Protein AF-A0A955DVS6-F1 (afdb_monomer)

Mean predicted aligned error: 5.06 Å

Radius of gyration: 14.16 Å; Cα contacts (8 Å, |Δi|>4): 152; chains: 1; bounding box: 32×25×46 Å

Structure (mmCIF, N/CA/C/O backbone):
data_AF-A0A955DVS6-F1
#
_entry.id   AF-A0A955DVS6-F1
#
loop_
_atom_site.group_PDB
_atom_site.id
_atom_site.type_symbol
_atom_site.label_atom_id
_atom_site.label_alt_id
_atom_site.label_comp_id
_atom_site.label_asym_id
_atom_site.label_entity_id
_atom_site.label_seq_id
_atom_site.pdbx_PDB_ins_code
_atom_site.Cartn_x
_atom_site.Cartn_y
_atom_site.Cartn_z
_atom_site.occupancy
_atom_site.B_iso_or_equiv
_atom_site.auth_seq_id
_atom_site.auth_comp_id
_atom_site.auth_asym_id
_atom_site.auth_atom_id
_atom_site.pdbx_PDB_model_num
ATOM 1 N N . MET A 1 1 ? 5.483 4.502 -30.962 1.00 39.88 1 MET A N 1
ATOM 2 C CA . MET A 1 1 ? 6.713 4.625 -30.154 1.00 39.88 1 MET A CA 1
ATOM 3 C C . MET A 1 1 ? 6.313 4.936 -28.722 1.00 39.88 1 MET A C 1
ATOM 5 O O . MET A 1 1 ? 6.109 6.092 -28.383 1.00 39.88 1 MET A O 1
ATOM 9 N N . THR A 1 2 ? 6.094 3.912 -27.905 1.00 51.53 2 THR A N 1
ATOM 10 C CA . THR A 1 2 ? 5.864 4.068 -26.465 1.00 51.53 2 THR A CA 1
ATOM 11 C C . THR A 1 2 ? 7.208 4.386 -25.827 1.00 51.53 2 THR A C 1
ATOM 13 O O . THR A 1 2 ? 8.036 3.500 -25.637 1.00 51.53 2 THR A O 1
ATOM 16 N N . GLN A 1 3 ? 7.484 5.667 -25.586 1.00 55.78 3 GLN A N 1
ATOM 17 C CA . GLN A 1 3 ? 8.670 6.050 -24.830 1.00 55.78 3 GLN A CA 1
ATOM 18 C C . GLN A 1 3 ? 8.576 5.403 -23.446 1.00 55.78 3 GLN A C 1
ATOM 20 O O . GLN A 1 3 ? 7.597 5.602 -22.728 1.00 55.78 3 GLN A O 1
ATOM 25 N N . SER A 1 4 ? 9.569 4.584 -23.100 1.00 64.50 4 SER A N 1
ATOM 26 C CA . SER A 1 4 ? 9.715 4.069 -21.741 1.00 64.50 4 SER A CA 1
ATOM 27 C C . SER A 1 4 ? 9.774 5.262 -20.790 1.00 64.50 4 SER A C 1
ATOM 29 O O . SER A 1 4 ? 10.567 6.174 -21.019 1.00 64.50 4 SER A O 1
ATOM 31 N N . TYR A 1 5 ? 8.959 5.279 -19.731 1.00 66.25 5 TYR A N 1
ATOM 32 C CA . TYR A 1 5 ? 8.947 6.378 -18.755 1.00 66.25 5 TYR A CA 1
ATOM 33 C C . TYR A 1 5 ? 10.333 6.639 -18.143 1.00 66.25 5 TYR A C 1
ATOM 35 O O . TYR A 1 5 ? 10.640 7.779 -17.803 1.00 66.25 5 TYR A O 1
ATOM 43 N N . ARG A 1 6 ? 11.208 5.622 -18.112 1.00 67.06 6 ARG A N 1
ATOM 44 C CA . ARG A 1 6 ? 12.620 5.755 -17.711 1.00 67.06 6 ARG A CA 1
ATOM 45 C C . ARG A 1 6 ? 13.428 6.717 -18.592 1.00 67.06 6 ARG A C 1
ATOM 47 O O . ARG A 1 6 ? 14.436 7.241 -18.144 1.00 67.06 6 ARG A O 1
ATOM 54 N N . ALA A 1 7 ? 13.012 6.948 -19.838 1.00 76.00 7 ALA A N 1
ATOM 55 C CA . ALA A 1 7 ? 13.660 7.907 -20.734 1.00 76.00 7 ALA A CA 1
ATOM 56 C C . ALA A 1 7 ? 13.257 9.365 -20.441 1.00 76.00 7 ALA A C 1
ATOM 58 O O . ALA A 1 7 ? 13.938 10.282 -20.889 1.00 76.00 7 ALA A O 1
ATOM 59 N N . LEU A 1 8 ? 12.153 9.581 -19.716 1.00 79.00 8 LEU A N 1
ATOM 60 C CA . LEU A 1 8 ? 11.598 10.907 -19.423 1.00 79.00 8 LEU A CA 1
ATOM 61 C C . LEU A 1 8 ? 11.799 11.324 -17.962 1.00 79.00 8 LEU A C 1
ATOM 63 O O . LEU A 1 8 ? 11.828 12.516 -17.661 1.00 79.00 8 LEU A O 1
ATOM 67 N N . CYS A 1 9 ? 11.913 10.361 -17.047 1.00 80.69 9 CYS A N 1
ATOM 68 C CA . CYS A 1 9 ? 12.048 10.595 -15.614 1.00 80.69 9 CYS A CA 1
ATOM 69 C C . CYS A 1 9 ? 13.024 9.584 -14.999 1.00 80.69 9 CYS A C 1
ATOM 71 O O . CYS A 1 9 ? 13.024 8.416 -15.386 1.00 80.69 9 CYS A O 1
ATOM 73 N N . ALA A 1 10 ? 13.814 10.024 -14.014 1.00 80.88 10 ALA A N 1
ATOM 74 C CA . ALA A 1 10 ? 14.714 9.143 -13.263 1.00 80.88 10 ALA A CA 1
ATOM 75 C C . ALA A 1 10 ? 13.934 8.138 -12.399 1.00 80.88 10 ALA A C 1
ATOM 77 O O . ALA A 1 10 ? 14.250 6.953 -12.401 1.00 80.88 10 ALA A O 1
ATOM 78 N N . ASP A 1 11 ? 12.868 8.610 -11.746 1.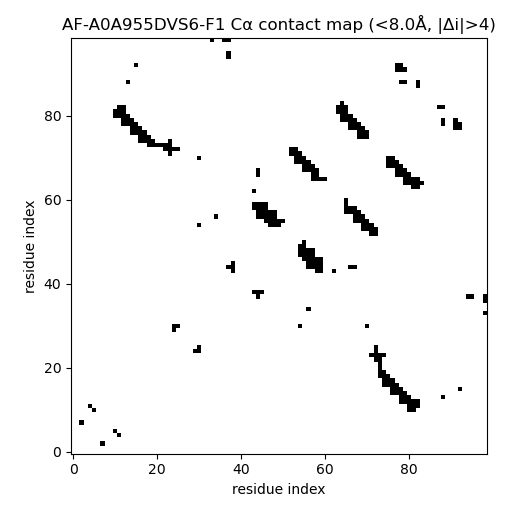00 82.75 11 ASP A N 1
ATOM 79 C CA . ASP A 1 11 ? 11.938 7.794 -10.972 1.00 82.75 11 ASP A CA 1
ATOM 80 C C . ASP A 1 11 ? 10.495 8.220 -11.254 1.00 82.75 11 ASP A C 1
ATOM 82 O O . ASP A 1 11 ? 10.214 9.399 -11.485 1.00 82.75 11 ASP A O 1
ATOM 86 N N . HIS A 1 12 ? 9.560 7.272 -11.199 1.00 83.75 12 HIS A N 1
ATOM 87 C CA . HIS A 1 12 ? 8.133 7.544 -11.329 1.00 83.75 12 HIS A CA 1
ATOM 88 C C . HIS A 1 12 ? 7.308 6.763 -10.305 1.00 83.75 12 HIS A C 1
ATOM 90 O O . HIS A 1 12 ? 7.627 5.635 -9.932 1.00 83.75 12 HIS A O 1
ATOM 96 N N . TYR A 1 13 ? 6.222 7.386 -9.848 1.00 88.62 13 TYR A N 1
ATOM 97 C CA . TYR A 1 13 ? 5.408 6.902 -8.738 1.00 88.62 13 TYR A CA 1
ATOM 98 C C . TYR A 1 13 ? 3.939 6.919 -9.134 1.00 88.62 13 TYR A C 1
ATOM 100 O O . TYR A 1 13 ? 3.432 7.936 -9.608 1.00 88.62 13 TYR A O 1
ATOM 108 N N . VAL A 1 14 ? 3.234 5.819 -8.881 1.00 91.38 14 VAL A N 1
ATOM 109 C CA . VAL A 1 14 ? 1.778 5.759 -9.043 1.00 91.38 14 VAL A CA 1
ATOM 110 C C . VAL A 1 14 ? 1.153 5.438 -7.701 1.00 91.38 14 VAL A C 1
ATOM 112 O O . VAL A 1 14 ? 1.298 4.326 -7.197 1.00 91.38 14 VAL A O 1
ATOM 115 N N . ASN A 1 15 ? 0.434 6.409 -7.141 1.00 94.75 15 ASN A N 1
ATOM 116 C CA . ASN A 1 15 ? -0.171 6.310 -5.818 1.00 94.75 15 ASN A CA 1
ATOM 117 C C . ASN A 1 15 ? -1.700 6.355 -5.893 1.00 94.75 15 ASN A C 1
ATOM 119 O O . ASN A 1 15 ? -2.268 7.128 -6.662 1.00 94.75 15 ASN A O 1
ATOM 123 N N . GLN A 1 16 ? -2.350 5.585 -5.026 1.00 95.50 16 GLN A N 1
ATOM 124 C CA . GLN A 1 16 ? -3.788 5.606 -4.794 1.00 95.50 16 GLN A CA 1
ATOM 125 C C . GLN A 1 16 ? -4.064 5.980 -3.335 1.00 95.50 16 GLN A C 1
ATOM 127 O O . GLN A 1 16 ? -3.356 5.569 -2.412 1.00 95.50 16 GLN A O 1
ATOM 132 N N . LYS A 1 17 ? -5.117 6.774 -3.125 1.00 96.44 17 LYS A N 1
ATOM 133 C CA . LYS A 1 17 ? -5.665 7.082 -1.803 1.00 96.44 17 LYS A CA 1
ATOM 134 C C . LYS A 1 17 ? -7.170 6.850 -1.831 1.00 96.44 17 LYS A C 1
ATOM 136 O O . LYS A 1 17 ? -7.888 7.553 -2.533 1.00 96.44 17 LYS A O 1
ATOM 141 N N . ILE A 1 18 ? -7.627 5.909 -1.020 1.00 95.25 18 ILE A N 1
ATOM 142 C CA . ILE A 1 18 ? -9.039 5.653 -0.754 1.00 95.25 18 ILE A CA 1
ATOM 143 C C . ILE A 1 18 ? -9.354 6.342 0.566 1.00 95.25 18 ILE A C 1
ATOM 145 O O . ILE A 1 18 ? -8.764 6.004 1.590 1.00 95.25 18 ILE A O 1
ATOM 149 N N . ALA A 1 19 ? -10.233 7.339 0.541 1.00 96.12 19 ALA A N 1
ATOM 150 C CA . ALA A 1 19 ? -10.686 8.031 1.740 1.00 96.12 19 ALA A CA 1
ATOM 151 C C . ALA A 1 19 ? -12.076 7.528 2.128 1.00 96.12 19 ALA A C 1
ATOM 153 O O . ALA A 1 19 ? -12.948 7.385 1.272 1.00 96.1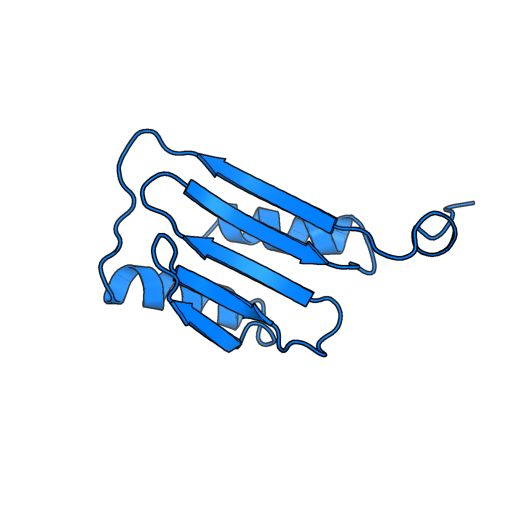2 19 ALA A O 1
ATOM 154 N N . VAL A 1 20 ? -12.280 7.288 3.418 1.00 94.06 20 VAL A N 1
ATOM 155 C CA . VAL A 1 20 ? -13.561 6.844 3.970 1.00 94.06 20 VAL A CA 1
ATOM 156 C C . VAL A 1 20 ? -14.083 7.870 4.969 1.00 94.06 20 VAL A C 1
ATOM 158 O O . VAL A 1 20 ? -13.312 8.610 5.577 1.00 94.06 20 VAL A O 1
ATOM 161 N N . LYS A 1 21 ? -15.410 7.941 5.117 1.00 94.31 21 LYS A N 1
ATOM 162 C CA . LYS A 1 21 ? -16.055 8.846 6.082 1.00 94.31 21 LYS A CA 1
ATOM 163 C C . LYS A 1 21 ? -16.058 8.296 7.509 1.00 94.31 21 LYS A C 1
ATOM 165 O O . LYS A 1 21 ? -16.103 9.079 8.448 1.00 94.31 21 LYS A O 1
ATOM 170 N N . LEU A 1 22 ? -16.051 6.973 7.655 1.00 94.06 22 LEU A N 1
ATOM 171 C CA . LEU A 1 22 ? -16.033 6.286 8.945 1.00 94.06 22 LEU A CA 1
ATOM 172 C C . LEU A 1 22 ? -14.614 5.832 9.280 1.00 94.06 22 LEU A C 1
ATOM 174 O O . LEU A 1 22 ? -13.794 5.644 8.381 1.00 94.06 22 LEU A O 1
ATOM 178 N N . ASP A 1 23 ? -14.336 5.646 10.566 1.00 91.25 23 ASP A N 1
ATOM 179 C CA . ASP A 1 23 ? -13.075 5.067 11.018 1.00 91.25 23 ASP A CA 1
ATOM 180 C C . ASP A 1 23 ? -12.908 3.633 10.518 1.00 91.25 23 ASP A C 1
ATOM 182 O O . ASP A 1 23 ? -13.795 2.789 10.667 1.00 91.25 23 ASP A O 1
ATOM 186 N N . LEU A 1 24 ? -11.740 3.348 9.947 1.00 90.75 24 LEU A N 1
ATOM 187 C CA . LEU A 1 24 ? -11.350 1.992 9.599 1.00 90.75 24 LEU A CA 1
ATOM 188 C C . LEU A 1 24 ? -11.054 1.189 10.872 1.00 90.75 24 LEU A C 1
ATOM 190 O O . LEU A 1 24 ? -10.425 1.712 11.801 1.00 90.75 24 LEU A O 1
ATOM 194 N N . PRO A 1 25 ? -11.417 -0.105 10.912 1.00 87.06 25 PRO A N 1
ATOM 195 C CA . PRO A 1 25 ? -10.985 -0.992 11.980 1.00 87.06 25 PRO A CA 1
ATOM 196 C C . PRO A 1 25 ? -9.455 -1.077 11.999 1.00 87.06 25 PRO A C 1
ATOM 198 O O . PRO A 1 25 ? -8.825 -1.516 11.039 1.00 87.06 25 PRO A O 1
ATOM 201 N N . ARG A 1 26 ? -8.845 -0.646 13.106 1.00 82.44 26 ARG A N 1
ATOM 202 C CA . ARG A 1 26 ? -7.386 -0.695 13.324 1.00 82.44 26 ARG A CA 1
ATOM 203 C C . ARG A 1 26 ? -6.989 -1.674 14.426 1.00 82.44 26 ARG A C 1
ATOM 205 O O . ARG A 1 26 ? -5.905 -1.555 15.001 1.00 82.44 26 ARG A O 1
ATOM 212 N N . ASN A 1 27 ? -7.869 -2.623 14.748 1.00 88.88 27 ASN A N 1
ATOM 213 C CA . ASN A 1 27 ? -7.499 -3.735 15.615 1.00 88.88 27 ASN A CA 1
ATOM 214 C C . ASN A 1 27 ? -6.359 -4.537 14.945 1.00 88.88 27 ASN A C 1
ATOM 216 O O . ASN A 1 27 ? -6.132 -4.478 13.732 1.00 88.88 27 ASN A O 1
ATOM 220 N N . ARG A 1 28 ? -5.586 -5.260 15.754 1.00 86.88 28 ARG A N 1
ATOM 221 C CA . ARG A 1 28 ? -4.427 -6.000 15.245 1.00 86.88 28 ARG A CA 1
ATOM 222 C C . ARG A 1 28 ? -4.847 -7.086 14.251 1.00 86.88 28 ARG A C 1
ATOM 224 O O . ARG A 1 28 ? -4.186 -7.252 13.236 1.00 86.88 28 ARG A O 1
ATOM 231 N N . GLU A 1 29 ? -5.927 -7.800 14.542 1.00 91.38 29 GLU A N 1
ATOM 232 C CA . GLU A 1 29 ? -6.373 -8.950 13.752 1.00 91.38 29 GLU A CA 1
ATOM 233 C C . GLU A 1 29 ? -6.870 -8.555 12.359 1.00 91.38 29 GLU A C 1
ATOM 235 O O . GLU A 1 29 ? -6.406 -9.137 11.386 1.00 91.38 29 GLU A O 1
ATOM 240 N N . THR A 1 30 ? -7.720 -7.530 12.225 1.00 91.38 30 THR A N 1
ATOM 241 C CA . THR A 1 30 ? -8.232 -7.102 10.911 1.00 91.38 30 THR A CA 1
ATOM 242 C C . THR A 1 30 ? -7.117 -6.559 10.026 1.00 91.38 30 THR A C 1
ATOM 244 O O . THR A 1 30 ? -7.080 -6.860 8.836 1.00 91.38 30 THR A O 1
ATOM 247 N N . VAL A 1 31 ? -6.172 -5.796 10.588 1.00 91.88 31 VAL A N 1
ATOM 248 C CA . VAL A 1 31 ? -5.047 -5.274 9.797 1.00 91.88 31 VAL A CA 1
ATOM 249 C C . VAL A 1 31 ? -4.103 -6.397 9.367 1.00 91.88 31 VAL A C 1
ATOM 251 O O . VAL A 1 31 ? -3.633 -6.390 8.231 1.00 91.88 31 VAL A O 1
ATOM 254 N N . LEU A 1 32 ? -3.837 -7.371 10.243 1.00 91.94 32 LEU A N 1
ATOM 255 C CA . LEU A 1 32 ? -3.029 -8.534 9.882 1.00 91.94 32 LEU A CA 1
ATOM 256 C C . LEU A 1 32 ? -3.723 -9.406 8.829 1.00 91.94 32 LEU A C 1
ATOM 258 O O . LEU A 1 32 ? -3.045 -9.825 7.898 1.00 91.94 32 LEU A O 1
ATOM 262 N N . ASP A 1 33 ? -5.039 -9.628 8.920 1.00 93.38 33 ASP A N 1
ATOM 263 C CA . ASP A 1 33 ? -5.794 -10.380 7.904 1.00 93.38 33 ASP A CA 1
ATOM 264 C C . ASP A 1 33 ? -5.733 -9.688 6.535 1.00 93.38 33 ASP A C 1
ATOM 266 O O . ASP A 1 33 ? -5.391 -10.316 5.532 1.00 93.38 33 ASP A O 1
ATOM 270 N N . LEU A 1 34 ? -5.959 -8.368 6.498 1.00 93.31 34 LEU A N 1
ATOM 271 C CA . LEU A 1 34 ? -5.819 -7.562 5.282 1.00 93.31 34 LEU A CA 1
ATOM 272 C C . LEU A 1 34 ? -4.415 -7.703 4.676 1.00 93.31 34 LEU A C 1
ATOM 274 O O . LEU A 1 34 ? -4.266 -7.946 3.478 1.00 93.31 34 LEU A O 1
ATOM 278 N N . PHE A 1 35 ? -3.375 -7.560 5.498 1.00 94.69 35 PHE A N 1
ATOM 279 C CA 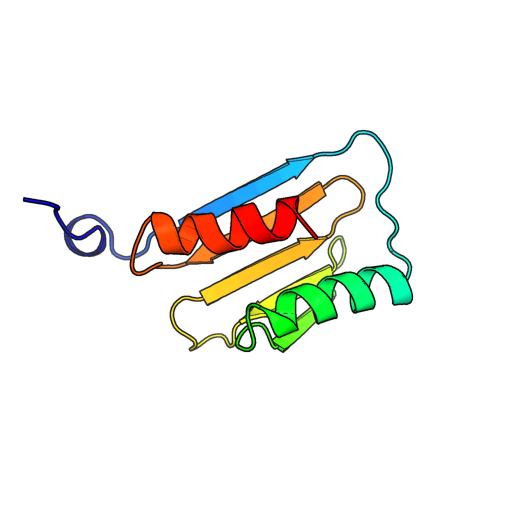. PHE A 1 35 ? -1.996 -7.659 5.027 1.00 94.69 35 PHE A CA 1
ATOM 280 C C . PHE A 1 35 ? -1.648 -9.067 4.553 1.00 94.69 35 PHE A C 1
ATOM 282 O O . PHE A 1 35 ? -0.959 -9.206 3.548 1.00 94.69 35 PHE A O 1
ATOM 289 N N . GLU A 1 36 ? -2.154 -10.109 5.205 1.00 93.94 36 GLU A N 1
ATOM 290 C CA . GLU A 1 36 ? -1.930 -11.492 4.791 1.00 93.94 36 GLU A CA 1
ATOM 291 C C . GLU A 1 36 ? -2.569 -11.787 3.427 1.00 93.94 36 GLU A C 1
ATOM 293 O O . GLU A 1 36 ? -1.942 -12.417 2.572 1.00 93.94 36 GLU A O 1
ATOM 298 N N . ARG A 1 37 ? -3.779 -11.272 3.169 1.00 94.25 37 ARG A N 1
ATOM 299 C CA . ARG A 1 37 ? -4.430 -11.379 1.852 1.00 94.25 37 ARG A CA 1
ATOM 300 C C . ARG A 1 37 ? -3.610 -10.700 0.760 1.00 94.25 37 ARG A C 1
ATOM 302 O O . ARG A 1 37 ? -3.343 -11.317 -0.269 1.00 94.25 37 ARG A O 1
ATOM 309 N N . VAL A 1 38 ? -3.134 -9.480 1.011 1.00 94.06 38 VAL A N 1
ATOM 310 C CA . VAL A 1 38 ? -2.294 -8.752 0.047 1.00 94.06 38 VAL A CA 1
ATOM 311 C C . VAL A 1 38 ? -0.960 -9.468 -0.177 1.00 94.06 38 VAL A C 1
ATOM 313 O O . VAL A 1 38 ? -0.513 -9.572 -1.317 1.00 94.06 38 VAL A O 1
ATOM 316 N N . ARG A 1 39 ? -0.349 -10.037 0.869 1.00 93.06 39 ARG A N 1
ATOM 317 C CA . ARG A 1 39 ? 0.890 -10.829 0.770 1.00 93.06 39 ARG A CA 1
ATOM 318 C C . ARG A 1 39 ? 0.740 -12.083 -0.079 1.00 93.06 39 ARG A C 1
ATOM 320 O O . ARG A 1 39 ? 1.686 -12.443 -0.771 1.00 93.06 39 ARG A O 1
ATOM 327 N N . ARG A 1 40 ? -0.418 -12.749 -0.047 1.00 93.25 40 ARG A N 1
ATOM 328 C CA . ARG A 1 40 ? -0.674 -13.930 -0.892 1.00 93.25 40 ARG A CA 1
ATOM 329 C C . ARG A 1 40 ? -0.624 -13.583 -2.379 1.00 93.25 40 ARG A C 1
ATOM 331 O O . ARG A 1 40 ? -0.076 -14.358 -3.154 1.00 93.25 40 ARG A O 1
ATOM 338 N N . THR A 1 41 ? -1.139 -12.415 -2.757 1.00 92.94 41 THR A N 1
ATOM 339 C CA .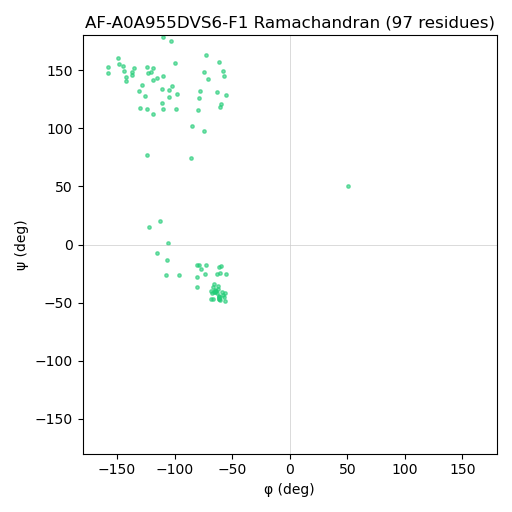 THR A 1 41 ? -1.106 -11.916 -4.142 1.00 92.94 41 THR A CA 1
ATOM 340 C C . THR A 1 41 ? 0.242 -11.283 -4.497 1.00 92.94 41 THR A C 1
ATOM 342 O O . THR A 1 41 ? 0.733 -11.448 -5.611 1.00 92.94 41 THR A O 1
ATOM 345 N N . TYR A 1 42 ? 0.872 -10.592 -3.542 1.00 92.06 42 TYR A N 1
ATOM 346 C CA . TYR A 1 42 ? 2.151 -9.897 -3.706 1.00 92.06 42 TYR A CA 1
ATOM 347 C C . TYR A 1 42 ? 3.188 -10.369 -2.668 1.00 92.06 42 TYR A C 1
ATOM 349 O O . TYR A 1 42 ? 3.496 -9.636 -1.722 1.00 92.06 42 TYR A O 1
ATOM 357 N N . PRO A 1 43 ? 3.807 -11.556 -2.855 1.00 90.75 43 PRO A N 1
ATOM 358 C CA . PRO A 1 43 ? 4.727 -12.150 -1.877 1.00 90.75 43 PRO A CA 1
ATOM 359 C C . PRO A 1 43 ? 5.964 -11.308 -1.552 1.00 90.75 43 PRO A C 1
ATOM 361 O O . PRO A 1 43 ? 6.609 -11.540 -0.532 1.00 90.75 43 PRO A O 1
ATOM 364 N N . GLY A 1 44 ? 6.314 -10.333 -2.398 1.00 89.44 44 GLY A N 1
ATOM 365 C CA . GLY A 1 44 ? 7.422 -9.402 -2.164 1.00 89.44 44 GLY A CA 1
ATOM 366 C C . GLY A 1 44 ? 7.152 -8.347 -1.083 1.00 89.44 44 GLY A C 1
ATOM 367 O O . GLY A 1 44 ? 8.101 -7.764 -0.562 1.00 89.44 44 GLY A O 1
ATOM 368 N N . MET A 1 45 ? 5.887 -8.118 -0.710 1.00 93.25 45 MET A N 1
ATOM 369 C CA . MET A 1 45 ? 5.480 -7.133 0.298 1.00 93.25 45 MET A CA 1
ATOM 370 C C . MET A 1 45 ? 5.552 -7.729 1.710 1.00 93.25 45 MET A C 1
ATOM 372 O O . MET A 1 45 ? 4.536 -8.088 2.289 1.00 93.25 45 MET A O 1
ATOM 376 N N . GLN A 1 46 ? 6.752 -7.904 2.262 1.00 90.75 46 GLN A N 1
ATOM 377 C CA . GLN A 1 46 ? 6.943 -8.613 3.541 1.00 90.75 46 GLN A CA 1
ATOM 378 C C . GLN A 1 46 ? 7.276 -7.703 4.726 1.00 90.75 46 GLN A C 1
ATOM 380 O O . GLN A 1 46 ? 7.229 -8.148 5.873 1.00 90.75 46 GLN A O 1
ATOM 385 N N . GLN A 1 47 ? 7.631 -6.441 4.482 1.00 94.06 47 GLN A N 1
ATOM 386 C CA . GLN A 1 47 ? 8.056 -5.535 5.542 1.00 94.06 47 GLN A CA 1
ATOM 387 C C . GLN A 1 47 ? 6.845 -4.878 6.200 1.00 94.06 47 GLN A C 1
ATOM 389 O O . GLN A 1 47 ? 6.275 -3.924 5.677 1.00 94.06 47 GLN A O 1
ATOM 394 N N . PHE A 1 48 ? 6.467 -5.374 7.376 1.00 94.00 48 PHE A N 1
ATOM 395 C CA . PHE A 1 48 ? 5.489 -4.702 8.223 1.00 94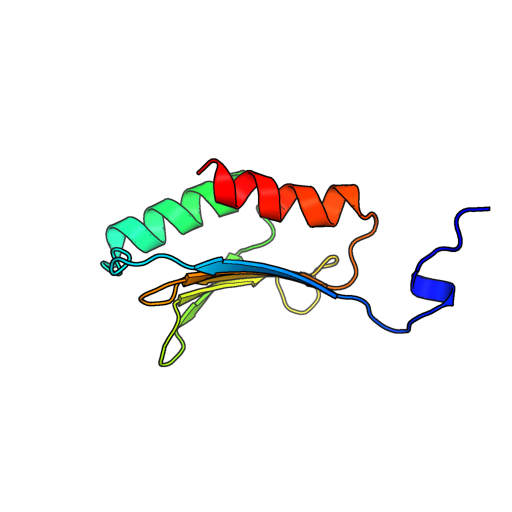.00 48 PHE A CA 1
ATOM 396 C C . PHE A 1 48 ? 6.144 -3.550 8.985 1.00 94.00 48 PHE A C 1
ATOM 398 O O . PHE A 1 48 ? 7.121 -3.751 9.711 1.00 94.00 48 PHE A O 1
ATOM 405 N N . ARG A 1 49 ? 5.578 -2.348 8.872 1.00 93.19 49 ARG A N 1
ATOM 406 C CA . ARG A 1 49 ? 6.035 -1.168 9.608 1.00 93.19 49 ARG A CA 1
ATOM 407 C C . ARG A 1 49 ? 4.877 -0.494 10.321 1.00 93.19 49 ARG A C 1
ATOM 409 O O . ARG A 1 4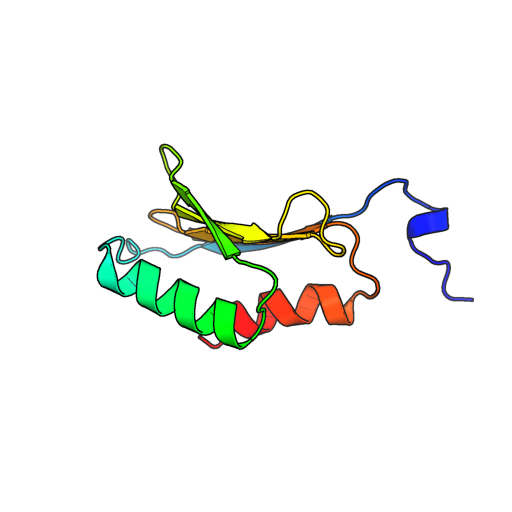9 ? 3.793 -0.317 9.774 1.00 93.19 49 ARG A O 1
ATOM 416 N N . ARG A 1 50 ? 5.121 -0.084 11.562 1.00 92.88 50 ARG A N 1
ATOM 417 C CA . ARG A 1 50 ? 4.189 0.730 12.341 1.00 92.88 50 ARG A CA 1
ATOM 418 C C . ARG A 1 50 ? 4.767 2.124 12.487 1.00 92.88 50 ARG A C 1
ATOM 420 O O . ARG A 1 50 ? 5.789 2.306 13.139 1.00 92.88 50 ARG A O 1
ATOM 427 N N . TYR A 1 51 ? 4.072 3.095 11.921 1.00 92.56 51 TYR A N 1
ATOM 428 C CA . TYR A 1 51 ? 4.353 4.509 12.105 1.00 92.56 51 TYR A CA 1
ATOM 429 C C . TYR A 1 51 ? 3.335 5.115 13.082 1.00 92.56 51 TYR A C 1
ATOM 431 O O . TYR A 1 51 ? 2.393 4.450 13.521 1.00 92.56 51 TYR A O 1
ATOM 439 N N . LYS A 1 52 ? 3.517 6.393 13.441 1.00 90.50 52 LYS A N 1
ATOM 440 C CA . LYS A 1 52 ? 2.661 7.087 14.422 1.00 90.50 52 LYS A CA 1
ATOM 441 C C . LYS A 1 52 ? 1.176 7.056 14.033 1.00 90.50 52 LYS A C 1
ATOM 443 O O . LYS A 1 52 ? 0.321 6.813 14.879 1.00 90.50 52 LYS A O 1
ATOM 448 N N . GLU A 1 53 ? 0.876 7.258 12.752 1.00 90.31 53 GLU A N 1
ATOM 449 C CA . GLU A 1 53 ? -0.499 7.415 12.254 1.00 90.31 53 GLU A CA 1
ATOM 450 C C . GLU A 1 53 ? -0.946 6.302 11.303 1.00 90.31 53 GLU A C 1
ATOM 452 O O . GLU A 1 53 ? -2.124 6.235 10.950 1.00 90.31 53 GLU A O 1
ATOM 457 N N . GLU A 1 54 ? -0.039 5.409 10.904 1.00 92.94 54 GLU A N 1
ATOM 458 C CA . GLU A 1 54 ? -0.323 4.397 9.892 1.00 92.94 54 GLU A CA 1
ATOM 459 C C . GLU A 1 54 ? 0.368 3.063 10.160 1.00 92.94 54 GLU A C 1
ATOM 461 O O . GLU A 1 54 ? 1.441 2.991 10.763 1.00 92.94 54 GLU A O 1
ATOM 466 N N . LEU A 1 55 ? -0.288 1.998 9.713 1.00 95.00 55 LEU A N 1
ATOM 467 C CA . LEU A 1 55 ? 0.271 0.654 9.636 1.00 95.00 55 LEU A CA 1
ATOM 468 C C . LEU A 1 55 ? 0.568 0.386 8.169 1.00 95.00 55 LEU A C 1
ATOM 470 O O . LEU A 1 55 ? -0.320 0.575 7.342 1.00 95.00 55 LEU A O 1
ATOM 474 N N . ALA A 1 56 ? 1.790 -0.014 7.850 1.00 95.56 56 ALA A N 1
ATOM 475 C CA . ALA A 1 56 ? 2.258 -0.162 6.485 1.00 95.56 56 ALA A CA 1
ATOM 476 C C . ALA A 1 56 ? 2.766 -1.577 6.208 1.00 95.56 56 ALA A C 1
ATOM 478 O O . ALA A 1 56 ? 3.327 -2.241 7.084 1.00 95.56 56 ALA A O 1
ATOM 479 N N . LEU A 1 57 ? 2.573 -2.001 4.966 1.00 96.12 57 LEU A N 1
ATOM 480 C CA . LEU A 1 57 ? 3.129 -3.211 4.392 1.00 96.12 57 LEU A CA 1
ATOM 481 C C . LEU A 1 57 ? 3.913 -2.811 3.142 1.00 96.12 57 LEU A C 1
ATOM 483 O O . LEU A 1 57 ? 3.348 -2.275 2.189 1.00 96.12 57 LEU A O 1
ATOM 487 N N . GLU A 1 58 ? 5.217 -3.047 3.166 1.00 95.38 58 GLU A N 1
ATOM 488 C CA . GLU A 1 58 ? 6.168 -2.570 2.166 1.00 95.38 58 GLU A CA 1
ATOM 489 C C . GLU A 1 58 ? 6.951 -3.740 1.557 1.00 95.38 58 GLU A C 1
ATOM 491 O O . GLU A 1 58 ? 7.156 -4.791 2.175 1.00 95.38 58 GLU A O 1
ATOM 496 N N . SER A 1 59 ? 7.405 -3.555 0.322 1.00 93.19 59 SER A N 1
ATOM 497 C CA . SER A 1 59 ? 8.396 -4.432 -0.298 1.00 93.19 59 SER A CA 1
ATOM 498 C C . SER A 1 59 ? 9.776 -4.199 0.312 1.00 93.19 59 SER A C 1
ATOM 500 O O . SER A 1 59 ? 10.024 -3.176 0.950 1.00 93.19 59 SER A O 1
ATOM 502 N N . ALA A 1 60 ? 10.702 -5.140 0.115 1.00 87.44 60 ALA A N 1
ATOM 503 C CA . ALA A 1 60 ? 12.090 -4.903 0.497 1.00 87.44 60 ALA A CA 1
ATOM 504 C C . ALA A 1 60 ? 12.641 -3.651 -0.209 1.00 87.44 60 ALA A C 1
ATOM 506 O O . ALA A 1 60 ? 12.301 -3.380 -1.359 1.00 87.44 60 ALA A O 1
ATOM 507 N N . SER A 1 61 ? 13.510 -2.892 0.462 1.00 77.50 61 SER A N 1
ATOM 508 C CA . SER A 1 61 ? 14.004 -1.601 -0.045 1.00 77.50 61 SER A CA 1
ATOM 509 C C . SER A 1 61 ? 14.768 -1.702 -1.375 1.00 77.50 61 SER A C 1
ATOM 511 O O . SER A 1 61 ? 14.898 -0.704 -2.073 1.00 77.50 61 SER A O 1
ATOM 513 N N . ASN A 1 62 ? 15.247 -2.895 -1.731 1.00 78.38 62 ASN A N 1
ATOM 514 C CA . ASN A 1 62 ? 15.936 -3.218 -2.981 1.00 78.38 62 ASN A CA 1
ATOM 515 C C . ASN A 1 62 ? 15.074 -4.021 -3.978 1.00 78.38 62 ASN A C 1
ATOM 517 O O . ASN A 1 62 ? 15.571 -4.399 -5.037 1.00 78.38 62 ASN A O 1
ATOM 521 N N . ALA A 1 63 ? 13.816 -4.320 -3.648 1.00 76.56 63 ALA A N 1
ATOM 522 C CA . ALA A 1 63 ? 12.922 -5.037 -4.544 1.00 76.56 63 ALA A CA 1
ATOM 523 C C . ALA A 1 63 ? 12.392 -4.089 -5.625 1.00 76.56 63 ALA A C 1
ATOM 525 O O . ALA A 1 63 ? 11.912 -2.993 -5.326 1.00 76.56 63 ALA A O 1
ATOM 526 N N . LEU A 1 64 ? 12.450 -4.539 -6.877 1.00 74.69 64 LEU A N 1
ATOM 527 C CA . LEU A 1 64 ? 11.849 -3.854 -8.013 1.00 74.69 64 LEU A CA 1
ATOM 528 C C . LEU A 1 64 ? 10.660 -4.669 -8.550 1.00 74.69 64 LEU A C 1
ATOM 530 O O . LEU A 1 64 ? 10.796 -5.880 -8.731 1.00 74.69 64 LEU A O 1
ATOM 534 N N . PRO A 1 65 ? 9.511 -4.025 -8.813 1.00 80.38 65 PRO A N 1
ATOM 535 C CA . PRO A 1 65 ? 9.176 -2.665 -8.392 1.00 80.38 65 PRO A CA 1
ATOM 536 C C . PRO A 1 65 ? 8.846 -2.606 -6.894 1.00 80.38 65 PRO A C 1
ATOM 538 O O . PRO A 1 65 ? 8.298 -3.550 -6.311 1.00 80.38 65 PRO A O 1
ATOM 541 N N . ASN A 1 66 ? 9.163 -1.471 -6.269 1.00 88.88 66 ASN A N 1
ATOM 542 C CA . ASN A 1 66 ? 8.917 -1.272 -4.846 1.00 88.88 66 ASN A CA 1
ATOM 543 C C . ASN A 1 66 ? 7.440 -0.917 -4.637 1.00 88.88 66 ASN A C 1
ATOM 545 O O . ASN A 1 66 ? 6.956 0.111 -5.114 1.00 88.88 66 ASN A O 1
ATOM 549 N N . ARG A 1 67 ? 6.715 -1.798 -3.944 1.00 93.50 67 ARG A N 1
ATOM 550 C CA . ARG A 1 67 ? 5.291 -1.646 -3.634 1.00 93.50 67 ARG A CA 1
ATOM 551 C C . ARG A 1 67 ? 5.094 -1.381 -2.158 1.00 93.50 67 ARG A C 1
ATOM 553 O O . ARG A 1 67 ? 5.760 -1.998 -1.325 1.00 93.50 67 ARG A O 1
ATOM 560 N N . TRP A 1 68 ? 4.104 -0.563 -1.843 1.00 95.25 68 TRP A N 1
ATOM 561 C CA . TRP A 1 68 ? 3.689 -0.329 -0.472 1.00 95.25 68 TRP A CA 1
ATOM 562 C C . TRP A 1 68 ? 2.179 -0.130 -0.370 1.00 95.25 68 TRP A C 1
ATOM 564 O O . TRP A 1 68 ? 1.519 0.328 -1.306 1.00 95.25 68 TRP A O 1
ATOM 574 N N . MET A 1 69 ? 1.639 -0.448 0.800 1.00 95.88 69 MET A N 1
ATOM 575 C CA . MET A 1 69 ? 0.308 -0.037 1.228 1.00 95.88 69 MET A CA 1
ATOM 576 C C . MET A 1 69 ? 0.352 0.448 2.673 1.00 95.88 69 MET A C 1
ATOM 578 O O . MET A 1 69 ? 1.188 0.002 3.455 1.00 95.88 69 MET A O 1
ATOM 582 N N . ALA A 1 70 ? -0.557 1.345 3.033 1.00 96.06 70 ALA A N 1
ATOM 583 C CA . ALA A 1 70 ? -0.690 1.846 4.388 1.00 96.06 70 ALA A CA 1
ATOM 584 C C . ALA A 1 70 ? -2.156 2.058 4.773 1.00 96.06 70 ALA A C 1
ATOM 586 O O . ALA A 1 70 ? -2.958 2.564 3.987 1.00 96.06 70 ALA A O 1
ATOM 587 N N . VAL A 1 71 ? -2.486 1.715 6.013 1.00 95.44 71 VAL A N 1
ATOM 588 C CA . VAL A 1 71 ? -3.808 1.885 6.617 1.00 95.44 71 VAL A CA 1
ATOM 589 C C . VAL A 1 71 ? -3.724 2.967 7.689 1.00 95.44 71 VAL A C 1
ATOM 591 O O . VAL A 1 71 ? -2.959 2.855 8.652 1.00 95.44 71 VAL A O 1
ATOM 594 N N . ARG A 1 72 ? -4.529 4.017 7.520 1.00 94.56 72 ARG A N 1
ATOM 595 C CA . ARG A 1 72 ? -4.746 5.117 8.475 1.00 94.56 72 ARG A CA 1
ATOM 596 C C . ARG A 1 72 ? -6.155 5.032 9.061 1.00 94.56 72 ARG A C 1
ATOM 598 O O . ARG A 1 72 ? -6.933 4.176 8.666 1.00 94.56 72 ARG A O 1
ATOM 605 N N . ALA A 1 73 ? -6.499 5.941 9.974 1.00 93.12 73 ALA A N 1
ATOM 606 C CA . ALA A 1 73 ? -7.848 6.020 10.548 1.00 93.12 73 ALA A CA 1
ATOM 607 C C . ALA A 1 73 ? -8.942 6.199 9.479 1.00 93.12 73 ALA A C 1
ATOM 609 O O . ALA A 1 73 ? -9.920 5.466 9.478 1.00 93.12 73 ALA A O 1
ATOM 610 N N . HIS A 1 74 ? -8.729 7.097 8.513 1.00 95.12 74 HIS A N 1
ATOM 611 C CA . HIS A 1 74 ? -9.749 7.455 7.514 1.00 95.12 74 HIS A CA 1
ATOM 612 C C . HIS A 1 74 ? -9.310 7.219 6.067 1.00 95.12 74 HIS A C 1
ATOM 614 O O . HIS A 1 74 ? -9.887 7.778 5.131 1.00 95.12 74 HIS A O 1
ATOM 620 N N . SER A 1 75 ? -8.233 6.460 5.850 1.00 95.50 75 SER A N 1
ATOM 621 C CA . SER A 1 75 ? -7.781 6.190 4.489 1.00 95.50 75 SER A CA 1
ATOM 622 C C . SER A 1 75 ? -6.932 4.941 4.357 1.00 95.50 75 SER A C 1
ATOM 624 O O . SER A 1 75 ? -6.089 4.675 5.215 1.00 95.50 75 SER A O 1
ATOM 626 N N . ILE A 1 76 ? -7.051 4.288 3.207 1.00 95.31 76 ILE A N 1
ATOM 627 C CA . ILE A 1 76 ? -6.098 3.293 2.720 1.00 95.31 76 ILE A CA 1
ATOM 628 C C . ILE A 1 76 ? -5.286 3.942 1.604 1.00 95.31 76 ILE A C 1
ATOM 630 O O . ILE A 1 76 ? -5.829 4.617 0.726 1.00 95.31 76 ILE A O 1
ATOM 634 N N . ARG A 1 77 ? -3.970 3.787 1.661 1.00 96.12 77 ARG A N 1
ATOM 635 C CA . ARG A 1 77 ? -3.039 4.293 0.657 1.00 96.12 77 ARG A CA 1
ATOM 636 C C . ARG A 1 77 ? -2.260 3.138 0.066 1.00 96.12 77 ARG A C 1
ATOM 638 O O . ARG A 1 77 ? -1.958 2.178 0.765 1.00 96.12 77 ARG A O 1
ATOM 645 N N . SER A 1 78 ? -1.894 3.271 -1.194 1.00 95.69 78 SER A N 1
ATOM 646 C CA . SER A 1 78 ? -1.005 2.335 -1.863 1.00 95.69 78 SER A CA 1
ATOM 647 C C . SER A 1 78 ? -0.173 3.045 -2.901 1.00 95.69 78 SER A C 1
ATOM 649 O O . SER A 1 78 ? -0.565 4.093 -3.422 1.00 95.69 78 SER A O 1
ATOM 651 N N . GLY A 1 79 ? 0.976 2.468 -3.214 1.00 94.62 79 GLY A N 1
ATOM 652 C CA . GLY A 1 79 ? 1.859 3.021 -4.217 1.00 94.62 79 GLY A CA 1
ATOM 653 C C . GLY A 1 79 ? 2.801 1.991 -4.799 1.00 94.62 79 GLY A C 1
ATOM 654 O O . GLY A 1 79 ? 3.161 1.006 -4.153 1.00 94.62 79 GLY A O 1
ATOM 655 N N . VAL A 1 80 ? 3.195 2.252 -6.040 1.00 93.31 80 VAL A N 1
ATOM 656 C CA . VAL A 1 80 ? 4.249 1.515 -6.730 1.00 93.31 80 VAL A CA 1
ATOM 657 C C . VAL A 1 80 ? 5.276 2.517 -7.231 1.00 93.31 80 VAL A C 1
ATOM 659 O O . VAL A 1 80 ? 4.922 3.507 -7.878 1.00 93.31 80 VAL A O 1
ATOM 662 N N . VAL A 1 81 ? 6.537 2.262 -6.899 1.00 90.38 81 VAL A N 1
ATOM 663 C CA . VAL A 1 81 ? 7.695 3.017 -7.370 1.00 90.38 81 VAL A CA 1
ATOM 664 C C . VAL A 1 81 ? 8.315 2.266 -8.532 1.00 90.38 81 VAL A C 1
ATOM 666 O O . VAL A 1 81 ? 8.600 1.072 -8.421 1.00 90.38 81 VAL A O 1
ATOM 669 N N . ASN A 1 82 ? 8.540 2.980 -9.626 1.00 87.38 82 ASN A N 1
ATOM 670 C CA . ASN A 1 82 ? 9.140 2.468 -10.848 1.00 87.38 82 ASN A CA 1
ATOM 671 C C . ASN A 1 82 ? 8.507 1.170 -11.389 1.00 87.38 82 ASN A C 1
ATOM 673 O O . ASN A 1 82 ? 9.254 0.232 -11.671 1.00 87.38 82 ASN A O 1
ATOM 677 N N . PRO A 1 83 ? 7.168 1.087 -11.538 1.00 85.44 83 PRO A N 1
ATOM 678 C CA . PRO A 1 83 ? 6.537 -0.055 -12.194 1.00 85.44 83 PRO A CA 1
ATOM 679 C C . PRO A 1 83 ? 7.056 -0.237 -13.629 1.00 85.44 83 PRO A C 1
ATOM 681 O O . PRO A 1 83 ? 7.392 0.734 -14.311 1.00 85.44 83 PRO A O 1
ATOM 684 N N . ASP A 1 84 ? 7.088 -1.478 -14.111 1.00 80.88 84 ASP A N 1
ATOM 685 C CA . ASP A 1 84 ? 7.515 -1.788 -15.479 1.00 80.88 84 ASP A CA 1
ATOM 686 C C . ASP A 1 84 ? 6.418 -1.449 -16.504 1.00 80.88 84 ASP A C 1
ATOM 688 O O . ASP A 1 84 ? 6.698 -1.222 -17.683 1.00 80.88 84 ASP A O 1
ATOM 692 N N . SER A 1 85 ? 5.160 -1.362 -16.057 1.00 81.12 85 SER A N 1
ATOM 693 C CA . SER A 1 85 ? 4.024 -0.913 -16.868 1.00 81.12 85 SER A CA 1
ATOM 694 C C . SER A 1 85 ? 2.947 -0.204 -16.043 1.00 81.12 85 SER A C 1
ATOM 696 O O . SER A 1 85 ? 2.829 -0.369 -14.825 1.00 81.12 85 SER A O 1
ATOM 698 N N . ARG A 1 86 ? 2.094 0.573 -16.719 1.00 78.94 86 ARG A N 1
ATOM 699 C CA . ARG A 1 86 ? 0.943 1.223 -16.076 1.00 78.94 86 ARG A CA 1
ATOM 700 C C . ARG A 1 86 ? -0.079 0.197 -15.575 1.00 78.94 86 ARG A C 1
ATOM 702 O O . ARG A 1 86 ? -0.715 0.411 -14.538 1.00 78.94 86 ARG A O 1
ATOM 709 N N . GLU A 1 87 ? -0.227 -0.912 -16.290 1.00 85.00 87 GLU A N 1
ATOM 710 C CA . GLU A 1 87 ? -1.053 -2.055 -15.911 1.00 85.00 87 GLU A CA 1
ATOM 711 C C . GLU A 1 87 ? -0.565 -2.678 -14.602 1.00 85.00 87 GLU A C 1
ATOM 713 O O . GLU A 1 87 ? -1.369 -2.900 -13.696 1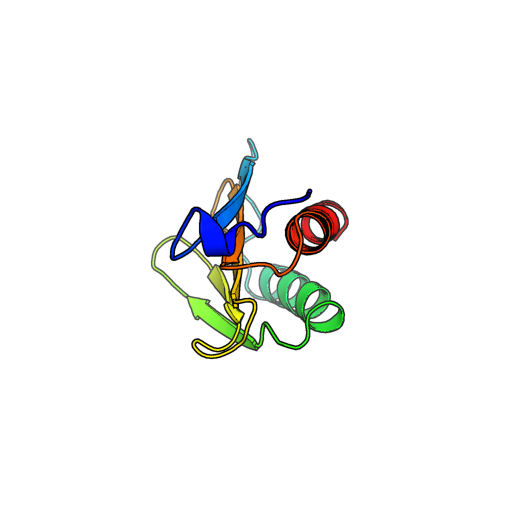.00 85.00 87 GLU A O 1
ATOM 718 N N . GLU A 1 88 ? 0.747 -2.878 -14.452 1.00 83.19 88 GLU A N 1
ATOM 719 C CA . GLU A 1 88 ? 1.333 -3.399 -13.216 1.00 83.19 88 GLU A CA 1
ATOM 720 C C . GLU A 1 88 ? 1.060 -2.467 -12.031 1.00 83.19 88 GLU A C 1
ATOM 722 O O . GLU A 1 88 ? 0.621 -2.927 -10.974 1.00 83.19 88 GLU A O 1
ATOM 727 N N . ALA A 1 89 ? 1.234 -1.156 -12.222 1.00 80.69 89 ALA A N 1
ATOM 728 C CA . ALA A 1 89 ? 0.914 -0.158 -11.205 1.00 80.69 89 ALA A CA 1
ATOM 729 C C . ALA A 1 89 ? -0.563 -0.218 -10.780 1.00 80.69 89 ALA A C 1
ATOM 731 O O . ALA A 1 89 ? -0.890 -0.123 -9.599 1.00 80.69 89 ALA A O 1
ATOM 732 N N . SER A 1 90 ? -1.457 -0.409 -11.752 1.00 88.56 90 SER A N 1
ATOM 733 C CA . SER A 1 90 ? -2.900 -0.485 -11.523 1.00 88.56 90 SER A CA 1
ATOM 734 C C . SER A 1 90 ? -3.327 -1.804 -10.877 1.00 88.56 90 SER A C 1
ATOM 736 O O . SER A 1 90 ? -4.360 -1.830 -10.215 1.00 88.56 90 SER A O 1
ATOM 738 N N . SER A 1 91 ? -2.560 -2.886 -11.045 1.00 91.69 91 SER A N 1
ATOM 739 C CA . SER A 1 91 ? -2.902 -4.203 -10.491 1.00 91.69 91 SER A CA 1
ATOM 740 C C . SER A 1 91 ? -3.009 -4.173 -8.964 1.00 91.69 91 SER A C 1
ATOM 742 O O . SER A 1 91 ? -4.025 -4.602 -8.425 1.00 91.69 91 SER A O 1
ATOM 744 N N . LEU A 1 92 ? -2.025 -3.573 -8.276 1.00 91.88 92 LEU A N 1
ATOM 745 C CA . LEU A 1 92 ? -2.026 -3.439 -6.814 1.00 91.88 92 LEU A CA 1
ATOM 746 C C . LEU A 1 92 ? -3.221 -2.608 -6.348 1.00 91.88 92 LEU A C 1
ATOM 748 O O . LEU A 1 92 ? -3.917 -2.966 -5.402 1.00 91.88 92 LEU A O 1
ATOM 752 N N . HIS A 1 93 ? -3.459 -1.497 -7.039 1.00 93.69 93 HIS A N 1
ATOM 753 C CA . HIS A 1 93 ? -4.534 -0.566 -6.718 1.00 93.69 93 HIS A CA 1
ATOM 754 C C . HIS A 1 93 ? -5.913 -1.200 -6.880 1.00 93.69 93 HIS A C 1
ATOM 756 O O . HIS A 1 93 ? -6.769 -0.983 -6.026 1.00 93.69 93 HIS A O 1
ATOM 762 N N . ARG A 1 94 ? -6.110 -2.013 -7.927 1.00 93.94 94 ARG A N 1
ATOM 763 C CA . ARG A 1 94 ? -7.332 -2.804 -8.135 1.00 93.94 94 ARG A CA 1
ATOM 764 C C . ARG A 1 94 ? -7.488 -3.878 -7.071 1.00 93.94 94 ARG A C 1
ATOM 766 O O . ARG A 1 94 ? -8.549 -3.957 -6.472 1.00 93.94 94 ARG A O 1
ATOM 773 N N . HIS A 1 95 ? -6.427 -4.626 -6.772 1.00 93.44 95 HIS A N 1
ATOM 774 C CA . HIS A 1 95 ? -6.486 -5.670 -5.755 1.00 93.44 95 HIS A CA 1
ATOM 775 C C . HIS A 1 95 ? -6.909 -5.113 -4.388 1.00 93.44 95 HIS A C 1
ATOM 777 O O . HIS A 1 95 ? -7.785 -5.665 -3.739 1.00 93.44 95 HIS A O 1
ATOM 783 N N . ILE A 1 96 ? -6.362 -3.965 -3.977 1.00 92.06 96 ILE A N 1
ATOM 784 C CA . ILE A 1 96 ? -6.726 -3.317 -2.705 1.00 92.06 96 ILE A CA 1
ATOM 785 C C . ILE A 1 96 ? -8.198 -2.873 -2.660 1.00 92.06 96 ILE A C 1
ATOM 787 O O . ILE A 1 96 ? -8.755 -2.751 -1.574 1.00 92.06 96 ILE A O 1
ATOM 791 N N . LEU A 1 97 ? -8.829 -2.622 -3.809 1.00 92.12 97 LEU A N 1
ATOM 792 C CA . LEU A 1 97 ? -10.254 -2.282 -3.886 1.00 92.12 97 LEU A CA 1
ATOM 793 C C . LEU A 1 97 ? -11.173 -3.513 -3.811 1.0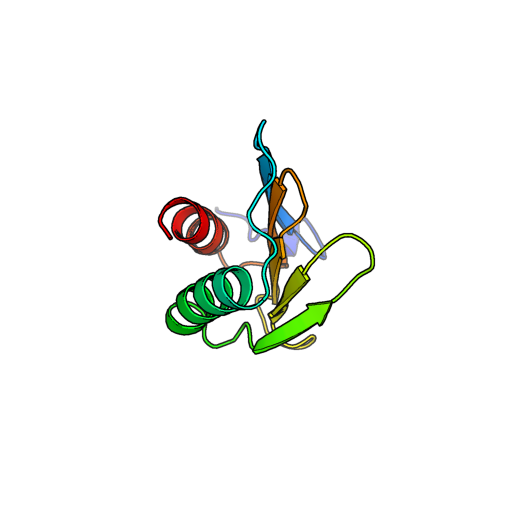0 92.12 97 LEU A C 1
ATOM 795 O O . LEU A 1 97 ? -12.363 -3.345 -3.563 1.00 92.12 97 LEU A O 1
ATOM 799 N N . GLU A 1 98 ? -10.645 -4.715 -4.049 1.00 89.94 98 GLU A N 1
ATOM 800 C CA . GLU A 1 98 ? -11.405 -5.975 -4.071 1.00 89.94 98 GLU A CA 1
ATOM 801 C C . GLU A 1 98 ? -11.356 -6.748 -2.743 1.00 89.94 98 GLU A C 1
ATOM 803 O O . GLU A 1 98 ? -12.256 -7.545 -2.477 1.00 89.94 98 GLU A O 1
ATOM 808 N N . VAL A 1 99 ? -10.291 -6.558 -1.954 1.00 81.62 99 VAL A N 1
ATOM 809 C CA . VAL A 1 99 ? -9.968 -7.343 -0.742 1.00 81.62 99 VAL A CA 1
ATOM 810 C C . VAL A 1 99 ? -10.875 -7.055 0.452 1.00 81.62 99 VAL A C 1
ATOM 812 O O . VAL A 1 99 ? -11.197 -5.870 0.692 1.00 81.62 99 VAL A O 1
#

Secondary structure (DSSP, 8-state):
----GGGT-S--EEEEEEE-SSPPP--HHHHHHHHHHHHHH-TT--EEEE-SS-EEEE--TT-SSEEEEEE-SSEEEEEEES-SSHHHHHHHHHHHHH-

pLDDT: mean 88.21, std 9.83, range [39.88, 96.44]

Sequence (99 aa):
MTQSYRALCADHYVNQKIAVKLDLPRNRETVLDLFERVRRTYPGMQQFRRYKEELALESASNALPNRWMAVRAHSIRSGVVNPDSREEASSLHRHILEV

Nearest PDB structures (foldseek):
  9ix8-assembly1_B  TM=6.315E-01  e=2.408E-02  Thermococcus kodakarensis KOD1
  3c6m-assembly1_B  TM=6.450E-01  e=3.667E-01  Homo sapiens
  3c6m-assembly1_A  TM=5.721E-01  e=3.667E-01  Homo sapiens
  4pxe-assembly1_B  TM=3.600E-01  e=7.136E-01  Arabidopsis thaliana
  3r07-assembly1_A  TM=2.660E-01  e=2.121E+00  Thermoplasma acidophilum DSM 1728

Foldseek 3Di:
DPPQVVVVDVKDKDKDKDFAPAFDDPDPVVVVVLLVQLCVVVVQQDDWDDDPFWTKTWGDPPDPFTKMWIDGGGIIMIMTMPHRDPVRGVVSVVSSVVD

Solvent-accessible surface area (backbone atoms only — not comparable to full-atom values): 5765 Å² total; per-residue (Å²): 133,87,75,58,63,73,81,80,33,97,73,53,75,51,73,50,75,48,75,5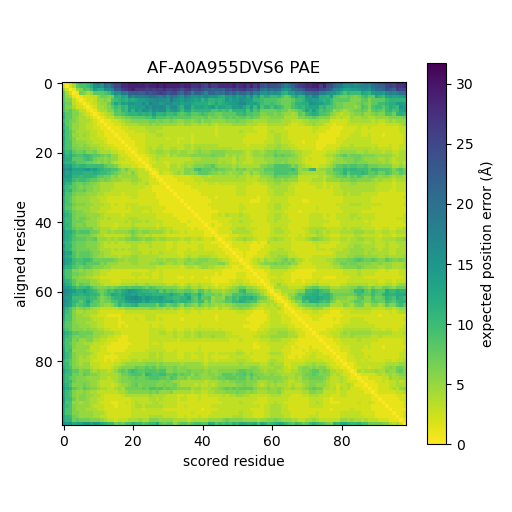1,94,57,77,51,82,78,51,70,65,62,48,48,52,54,49,51,56,50,25,73,78,39,70,63,40,69,45,75,44,79,56,98,71,35,44,33,40,24,28,48,96,86,43,84,57,34,37,38,36,34,45,35,55,45,34,44,36,36,36,27,38,53,51,95,40,72,65,60,42,45,48,60,58,51,50,68,74,73,109